Protein AF-A0A8B7IYT8-F1 (afdb_monomer)

Nearest PDB structures (foldseek):
  7k36-assembly1_I  TM=9.091E-01  e=8.559E-13  Homo sapiens

Foldseek 3Di:
DDDDPDDDPDPPPDDDDDDDDDDDDDDDDDDDDPPPPPPPPPPVCVPDPVVVVCVVDDPVCVVLLVLLLVLQCVLCCVPPPPDDPVRDDLVVLLVVLLVLLVQCPDPDPVSNVSSVSPLVCQLQQVVVPDDDPVNSVVSNVVSVVSNVVSPVVVSVVVSVVVVVD

Mean predicted aligned error: 13.95 Å

Structure (mmCIF, N/CA/C/O backbone):
data_AF-A0A8B7IYT8-F1
#
_entry.id   AF-A0A8B7IYT8-F1
#
loop_
_atom_site.group_PDB
_atom_site.id
_atom_site.type_symbol
_atom_site.label_atom_id
_atom_site.label_alt_id
_atom_site.label_comp_id
_atom_site.label_asym_id
_atom_site.label_entity_id
_atom_site.label_seq_id
_atom_site.pdbx_PDB_ins_code
_atom_site.Cartn_x
_atom_site.Cartn_y
_atom_site.Cartn_z
_atom_site.occupancy
_atom_site.B_iso_or_equiv
_atom_site.auth_seq_id
_atom_site.auth_comp_id
_atom_site.auth_asym_id
_atom_site.auth_atom_id
_atom_site.pdbx_PDB_model_num
ATOM 1 N N . LEU A 1 1 ? 15.953 3.813 -2.542 1.00 49.62 1 LEU A N 1
ATOM 2 C CA . LEU A 1 1 ? 16.517 4.714 -1.512 1.00 49.62 1 LEU A CA 1
ATOM 3 C C . LEU A 1 1 ? 17.960 4.310 -1.280 1.00 49.62 1 LEU A C 1
ATOM 5 O O . LEU A 1 1 ? 18.196 3.383 -0.522 1.00 49.62 1 LEU A O 1
ATOM 9 N N . ASP A 1 2 ? 18.827 4.932 -2.077 1.00 44.12 2 ASP A N 1
ATOM 10 C CA . ASP A 1 2 ? 20.291 5.078 -1.984 1.00 44.12 2 ASP A CA 1
ATOM 11 C C . ASP A 1 2 ? 20.858 5.096 -3.403 1.00 44.12 2 ASP A C 1
ATOM 13 O O . ASP A 1 2 ? 21.445 4.129 -3.877 1.00 44.12 2 ASP A O 1
ATOM 17 N N . LEU A 1 3 ? 20.643 6.213 -4.101 1.00 39.91 3 LEU A N 1
ATOM 18 C CA . LEU A 1 3 ? 21.443 6.595 -5.257 1.00 39.91 3 LEU A CA 1
ATOM 19 C C . LEU A 1 3 ? 21.659 8.115 -5.204 1.00 39.91 3 LEU A C 1
ATOM 21 O O . LEU A 1 3 ? 20.703 8.880 -5.195 1.00 39.91 3 LEU A O 1
ATOM 25 N N . GLN A 1 4 ? 22.943 8.487 -5.177 1.00 41.81 4 GLN A N 1
ATOM 26 C CA . GLN A 1 4 ? 23.532 9.823 -5.355 1.00 41.81 4 GLN A CA 1
ATOM 27 C C . GLN A 1 4 ? 23.654 10.746 -4.129 1.00 41.81 4 GLN A C 1
ATOM 29 O O . GLN A 1 4 ? 23.139 11.857 -4.085 1.00 41.81 4 GLN A O 1
ATOM 34 N N . GLN A 1 5 ? 24.542 10.356 -3.210 1.00 48.88 5 GLN A N 1
ATOM 35 C CA . GLN A 1 5 ? 25.623 11.272 -2.833 1.00 48.88 5 GLN A CA 1
ATOM 36 C C . GLN A 1 5 ? 26.715 11.179 -3.909 1.00 48.88 5 GLN A C 1
ATOM 38 O O . GLN A 1 5 ? 27.465 10.208 -3.952 1.00 48.88 5 GLN A O 1
ATOM 43 N N . SER A 1 6 ? 26.789 12.167 -4.799 1.00 37.78 6 SER A N 1
ATOM 44 C CA . SER A 1 6 ? 27.980 12.415 -5.615 1.00 37.78 6 SER A CA 1
ATOM 45 C C . SER A 1 6 ? 28.364 13.880 -5.468 1.00 37.78 6 SER A C 1
ATOM 47 O O . SER A 1 6 ? 27.592 14.777 -5.798 1.00 37.78 6 SER A O 1
ATOM 49 N N . GLU A 1 7 ? 29.546 14.083 -4.905 1.00 41.62 7 GLU A N 1
ATOM 50 C CA . GLU A 1 7 ? 30.185 15.352 -4.594 1.00 41.62 7 GLU A CA 1
ATOM 51 C C . GLU A 1 7 ? 30.271 16.266 -5.826 1.00 41.62 7 GLU A C 1
ATOM 53 O O . GLU A 1 7 ? 30.826 15.899 -6.860 1.00 41.62 7 GLU A O 1
ATOM 58 N N . MET A 1 8 ? 29.761 17.492 -5.702 1.00 36.06 8 MET A N 1
ATOM 59 C CA . MET A 1 8 ? 29.979 18.560 -6.674 1.00 36.06 8 MET A CA 1
ATOM 60 C C . MET A 1 8 ? 31.276 19.297 -6.311 1.00 36.06 8 MET A C 1
ATOM 62 O O . MET A 1 8 ? 31.264 20.308 -5.611 1.00 36.06 8 MET A O 1
ATOM 66 N N . ASN A 1 9 ? 32.408 18.758 -6.767 1.00 37.09 9 ASN A N 1
ATOM 67 C CA . ASN A 1 9 ? 33.693 19.459 -6.806 1.00 37.09 9 ASN A CA 1
ATOM 68 C C . ASN A 1 9 ? 33.686 20.423 -8.004 1.00 37.09 9 ASN A C 1
ATOM 70 O O . ASN A 1 9 ? 33.867 20.007 -9.144 1.00 37.09 9 ASN A O 1
ATOM 74 N N . CYS A 1 10 ? 33.447 21.711 -7.753 1.00 31.30 10 CYS A N 1
ATOM 75 C CA . CYS A 1 10 ? 33.530 22.752 -8.776 1.00 31.30 10 CYS A CA 1
ATOM 76 C C . CYS A 1 10 ? 34.982 23.248 -8.909 1.00 31.30 10 CYS A C 1
ATOM 78 O O . CYS A 1 10 ? 35.526 23.863 -7.991 1.00 31.30 10 CYS A O 1
ATOM 80 N N . GLU A 1 11 ? 35.605 22.990 -10.061 1.00 37.66 11 GLU A N 1
ATOM 81 C CA . GLU A 1 11 ? 36.988 23.369 -10.407 1.00 37.66 11 GLU A CA 1
ATOM 82 C C . GLU A 1 11 ? 37.181 24.865 -10.751 1.00 37.66 11 GLU A C 1
ATOM 84 O O . GLU A 1 11 ? 38.267 25.269 -11.153 1.00 37.66 11 GLU A O 1
ATOM 89 N N . CYS A 1 12 ? 36.186 25.738 -10.560 1.00 36.62 12 CYS A N 1
ATOM 90 C CA .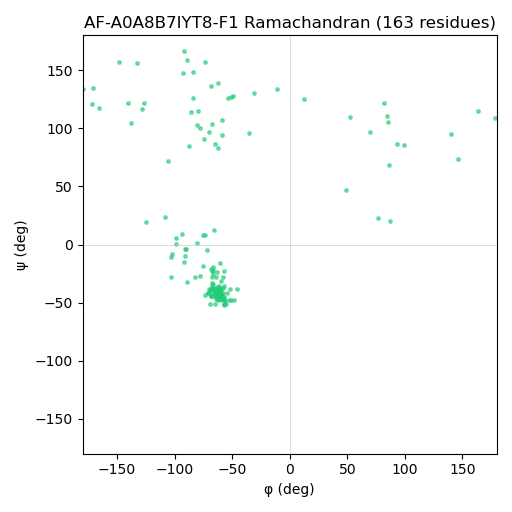 CYS A 1 12 ? 36.294 27.151 -10.965 1.00 36.62 12 CYS A CA 1
ATOM 91 C C . CYS A 1 12 ? 37.065 28.076 -10.000 1.00 36.62 12 CYS A C 1
ATOM 93 O O . CYS A 1 12 ? 37.170 29.271 -10.271 1.00 36.62 12 CYS A O 1
ATOM 95 N N . CYS A 1 13 ? 37.610 27.578 -8.884 1.00 35.03 13 CYS A N 1
ATOM 96 C CA . CYS A 1 13 ? 38.280 28.419 -7.877 1.00 35.03 13 CYS A CA 1
ATOM 97 C C . CYS A 1 13 ? 39.810 28.284 -7.814 1.00 35.03 13 CYS A C 1
ATOM 99 O O . CYS A 1 13 ? 40.394 28.592 -6.773 1.00 35.03 13 CYS A O 1
ATOM 101 N N . ARG A 1 14 ? 40.491 27.853 -8.882 1.00 39.38 14 ARG A N 1
ATOM 102 C CA . ARG A 1 14 ? 41.958 27.929 -8.926 1.00 39.38 14 ARG A CA 1
ATOM 103 C C . ARG A 1 14 ? 42.452 28.645 -10.173 1.00 39.38 14 ARG A C 1
ATOM 105 O O . ARG A 1 14 ? 42.213 28.219 -11.291 1.00 39.38 14 ARG A O 1
ATOM 112 N N . ASP A 1 15 ? 43.194 29.704 -9.880 1.00 32.53 15 ASP A N 1
ATOM 113 C CA . ASP A 1 15 ? 44.231 30.316 -10.699 1.00 32.53 15 ASP A CA 1
ATOM 114 C C . ASP A 1 15 ? 43.866 31.569 -11.518 1.00 32.53 15 ASP A C 1
ATOM 116 O O . ASP A 1 15 ? 43.570 31.547 -12.704 1.00 32.53 15 ASP A O 1
ATOM 120 N N . SER A 1 16 ? 43.980 32.699 -10.808 1.00 36.72 16 SER A N 1
ATOM 121 C CA . SER A 1 16 ? 44.989 33.740 -11.067 1.00 36.72 16 SER A CA 1
ATOM 122 C C . SER A 1 16 ? 45.112 34.310 -12.484 1.00 36.72 16 SER A C 1
ATOM 124 O O . SER A 1 16 ? 45.728 33.695 -13.347 1.00 36.72 16 SER A O 1
ATOM 126 N N . CYS A 1 17 ? 44.699 35.570 -12.662 1.00 32.66 17 CYS A N 1
ATOM 127 C CA . CYS A 1 17 ? 45.583 36.690 -13.047 1.00 32.66 17 CYS A CA 1
ATOM 128 C C . CYS A 1 17 ? 44.753 37.875 -13.546 1.00 32.66 17 CYS A C 1
ATOM 130 O O . CYS A 1 17 ? 44.148 37.780 -14.601 1.00 32.66 17 CYS A O 1
ATOM 132 N N . PHE A 1 18 ? 44.785 38.998 -12.829 1.00 29.39 18 PHE A N 1
ATOM 133 C CA . PHE A 1 18 ? 45.114 40.318 -13.386 1.00 29.39 18 PHE A CA 1
ATOM 134 C C . PHE A 1 18 ? 45.250 41.308 -12.219 1.00 29.39 18 PHE A C 1
ATOM 136 O O . PHE A 1 18 ? 44.305 41.449 -11.438 1.00 29.39 18 PHE A O 1
ATOM 143 N N . PRO A 1 19 ? 46.411 41.962 -12.045 1.00 36.03 19 PRO A N 1
ATOM 144 C CA . PRO A 1 19 ? 46.549 43.055 -11.106 1.00 36.03 19 PRO A CA 1
ATOM 145 C C . PRO A 1 19 ? 46.272 44.411 -11.775 1.00 36.03 19 PRO A C 1
ATOM 147 O O . PRO A 1 19 ? 46.299 44.554 -12.994 1.00 36.03 19 PRO A O 1
ATOM 150 N N . GLU A 1 20 ? 46.109 45.386 -10.883 1.00 34.59 20 GLU A N 1
ATOM 151 C CA . GLU A 1 20 ? 46.339 46.824 -11.033 1.00 34.59 20 GLU A CA 1
ATOM 152 C C . GLU A 1 20 ? 45.240 47.715 -11.639 1.00 34.59 20 GLU A C 1
ATOM 154 O O . GLU A 1 20 ? 45.021 47.811 -12.841 1.00 34.59 20 GLU A O 1
ATOM 159 N N . ASN A 1 21 ? 44.711 48.523 -10.713 1.00 32.19 21 ASN A N 1
ATOM 160 C CA . ASN A 1 21 ? 44.264 49.904 -10.879 1.00 32.19 21 ASN A CA 1
ATOM 161 C C . ASN A 1 21 ? 42.785 50.120 -11.206 1.00 32.19 21 ASN A C 1
ATOM 163 O O . ASN A 1 21 ? 42.352 50.321 -12.335 1.00 32.19 21 ASN A O 1
ATOM 167 N N . ALA A 1 22 ? 42.042 50.167 -10.098 1.00 36.94 22 ALA A N 1
ATOM 168 C CA . ALA A 1 22 ? 41.056 51.190 -9.779 1.00 36.94 22 ALA A CA 1
ATOM 169 C C . ALA A 1 22 ? 41.075 52.423 -10.702 1.00 36.94 22 ALA A C 1
ATOM 171 O O . ALA A 1 22 ? 42.124 53.028 -10.913 1.00 36.94 22 ALA A O 1
ATOM 172 N N . LEU A 1 23 ? 39.888 52.842 -11.144 1.00 29.62 23 LEU A N 1
ATOM 173 C CA . LEU A 1 23 ? 39.228 54.084 -10.719 1.00 29.62 23 LEU A CA 1
ATOM 174 C C . LEU A 1 23 ? 37.898 54.221 -11.495 1.00 29.62 23 LEU A C 1
ATOM 176 O O . LEU A 1 23 ? 37.889 54.416 -12.705 1.00 29.62 23 LEU A O 1
ATOM 180 N N . THR A 1 24 ? 36.785 54.045 -10.769 1.00 32.69 24 THR A N 1
ATOM 181 C CA . THR A 1 24 ? 35.619 54.965 -10.716 1.00 32.69 24 THR A CA 1
ATOM 182 C C . THR A 1 24 ? 35.602 56.061 -11.793 1.00 32.69 24 THR A C 1
ATOM 184 O O . THR A 1 24 ? 36.550 56.828 -11.878 1.00 32.69 24 THR A O 1
ATOM 187 N N . GLU A 1 25 ? 34.581 56.257 -12.627 1.00 34.50 25 GLU A N 1
ATOM 188 C CA . GLU A 1 25 ? 33.154 56.469 -12.344 1.00 34.50 25 GLU A CA 1
ATOM 189 C C . GLU A 1 25 ? 32.455 56.624 -13.722 1.00 34.50 25 GLU A C 1
ATOM 191 O O . GLU A 1 25 ? 33.020 57.192 -14.648 1.00 34.50 25 GLU A O 1
ATOM 196 N N . PHE A 1 26 ? 31.325 55.958 -13.958 1.00 33.25 26 PHE A N 1
ATOM 197 C CA . PHE A 1 26 ? 29.969 56.525 -13.876 1.00 33.25 26 PHE A CA 1
ATOM 198 C C . PHE A 1 26 ? 29.502 57.314 -15.116 1.00 33.25 26 PHE A C 1
ATOM 200 O O . PHE A 1 26 ? 30.023 58.370 -15.454 1.00 33.25 26 PHE A O 1
ATOM 207 N N . SER A 1 27 ? 28.382 56.826 -15.668 1.00 35.09 27 SER A N 1
ATOM 208 C CA . SER A 1 27 ? 27.439 57.492 -16.581 1.00 35.09 27 SER A CA 1
ATOM 209 C C . SER A 1 27 ? 27.764 57.473 -18.081 1.00 35.09 27 SER A C 1
ATOM 211 O O . SER A 1 27 ? 28.562 58.274 -18.548 1.00 35.09 27 SER A O 1
ATOM 213 N N . PHE A 1 28 ? 27.046 56.643 -18.857 1.00 27.94 28 PHE A N 1
ATOM 214 C CA . PHE A 1 28 ? 25.989 57.157 -19.747 1.00 27.94 28 PHE A CA 1
ATOM 215 C C . PHE A 1 28 ? 25.119 56.045 -20.383 1.00 27.94 28 PHE A C 1
ATOM 217 O O . PHE A 1 28 ? 25.625 55.077 -20.938 1.00 27.94 28 PHE A O 1
ATOM 224 N N . CYS A 1 29 ? 23.805 56.288 -20.345 1.00 27.12 29 CYS A N 1
ATOM 225 C CA . CYS A 1 29 ? 22.701 55.752 -21.155 1.00 27.12 29 CYS A CA 1
ATOM 226 C C . CYS A 1 29 ? 22.235 54.286 -21.045 1.00 27.12 29 CYS A C 1
ATOM 228 O O . CYS A 1 29 ? 22.640 53.386 -21.770 1.00 27.12 29 CYS A O 1
ATOM 230 N N . PHE A 1 30 ? 21.186 54.156 -20.228 1.00 35.66 30 PHE A N 1
ATOM 231 C CA . PHE A 1 30 ? 20.005 53.307 -20.388 1.00 35.66 30 PHE A CA 1
ATOM 232 C C . PHE A 1 30 ? 19.553 53.174 -21.859 1.00 35.66 30 PHE A C 1
ATOM 234 O O . PHE A 1 30 ? 18.814 54.023 -22.355 1.00 35.66 30 PHE A O 1
ATOM 241 N N . GLN A 1 31 ? 19.965 52.115 -22.559 1.00 37.25 31 GLN A N 1
ATOM 242 C CA . GLN A 1 31 ? 19.238 51.610 -23.726 1.00 37.25 31 GLN A CA 1
ATOM 243 C C . GLN A 1 31 ? 19.704 50.209 -24.115 1.00 37.25 31 GLN A C 1
ATOM 245 O O . GLN A 1 31 ? 20.844 50.005 -24.516 1.00 37.25 31 GLN A O 1
ATOM 250 N N . GLY A 1 32 ? 18.781 49.260 -24.034 1.00 33.94 32 GLY A N 1
ATOM 251 C CA . GLY A 1 32 ? 18.985 47.893 -24.487 1.00 33.94 32 GLY A CA 1
ATOM 252 C C . GLY A 1 32 ? 18.344 46.950 -23.498 1.00 33.94 32 GLY A C 1
ATOM 253 O O . GLY A 1 32 ? 18.926 46.665 -22.460 1.00 33.94 32 GLY A O 1
ATOM 254 N N . TYR A 1 33 ? 17.109 46.564 -23.806 1.00 41.03 33 TYR A N 1
ATOM 255 C CA . TYR A 1 33 ? 16.357 45.504 -23.152 1.00 41.03 33 TYR A CA 1
ATOM 256 C C . TYR A 1 33 ? 17.290 44.408 -22.633 1.00 41.03 33 TYR A C 1
ATOM 258 O O . TYR A 1 33 ? 18.117 43.893 -23.384 1.00 41.03 33 TYR A O 1
ATOM 266 N N . SER A 1 34 ? 17.128 44.027 -21.368 1.00 47.28 34 SER A N 1
ATOM 267 C CA . SER A 1 34 ? 17.519 42.691 -20.952 1.00 47.28 34 SER A CA 1
ATOM 268 C C . SER A 1 34 ? 16.712 41.719 -21.811 1.00 47.28 34 SER A C 1
ATOM 270 O O . SER A 1 34 ? 15.563 41.420 -21.489 1.00 47.28 34 SER A O 1
ATOM 272 N N . GLU A 1 35 ? 17.278 41.260 -22.923 1.00 51.62 35 GLU A N 1
ATOM 273 C CA . GLU A 1 35 ? 16.946 39.942 -23.446 1.00 51.62 35 GLU A CA 1
ATOM 274 C C . GLU A 1 35 ? 17.396 38.964 -22.360 1.00 51.62 35 GLU A C 1
ATOM 276 O O . GLU A 1 35 ? 18.513 38.451 -22.356 1.00 51.62 35 GLU A O 1
ATOM 281 N N . SER A 1 36 ? 16.536 38.772 -21.354 1.00 59.31 36 SER A N 1
ATOM 282 C CA . SER A 1 36 ? 16.516 37.496 -20.662 1.00 59.31 36 SER A CA 1
ATOM 283 C C . SER A 1 36 ? 16.398 36.453 -21.770 1.00 59.31 36 SER A C 1
ATOM 285 O O . SER A 1 36 ? 15.508 36.628 -22.609 1.00 59.31 36 SER A O 1
ATOM 287 N N . PRO A 1 37 ? 17.288 35.447 -21.831 1.00 65.12 37 PRO A N 1
ATOM 288 C CA . PRO A 1 37 ? 17.190 34.421 -22.857 1.00 65.12 37 PRO A CA 1
ATOM 289 C C . PRO A 1 37 ? 15.752 33.914 -22.868 1.00 65.12 37 PRO A C 1
ATOM 291 O O . PRO A 1 37 ? 15.202 33.629 -21.801 1.00 65.12 37 PRO A O 1
ATOM 294 N N . ASP A 1 38 ? 15.136 33.911 -24.050 1.00 57.91 38 ASP A N 1
ATOM 295 C CA . ASP A 1 38 ? 13.795 33.375 -24.221 1.00 57.91 38 ASP A CA 1
ATOM 296 C C . ASP A 1 38 ? 13.872 31.915 -23.778 1.00 57.91 38 ASP A C 1
ATOM 298 O O . ASP A 1 38 ? 14.566 31.098 -24.390 1.00 57.91 38 ASP A O 1
ATOM 302 N N . LEU A 1 39 ? 13.294 31.622 -22.612 1.00 63.94 39 LEU A N 1
ATOM 303 C CA . LEU A 1 39 ? 13.192 30.258 -22.134 1.00 63.94 39 LEU A CA 1
ATOM 304 C C . LEU A 1 39 ? 12.222 29.586 -23.090 1.00 63.94 39 LEU A C 1
ATOM 306 O O . LEU A 1 39 ? 11.014 29.808 -23.021 1.00 63.94 39 LEU A O 1
ATOM 310 N N . GLU A 1 40 ? 12.765 28.788 -24.001 1.00 60.72 40 GLU A N 1
ATOM 311 C CA . GLU A 1 40 ? 11.982 27.866 -24.803 1.00 60.72 40 GLU A CA 1
ATOM 312 C C . GLU A 1 40 ? 11.394 26.831 -23.835 1.00 60.72 40 GLU A C 1
ATOM 314 O O . GLU A 1 40 ? 12.004 25.815 -23.506 1.00 60.72 40 GLU A O 1
ATOM 319 N N . PHE A 1 41 ? 10.236 27.166 -23.264 1.00 58.47 41 PHE A N 1
ATOM 320 C CA . PHE A 1 41 ? 9.471 26.264 -22.420 1.00 58.47 41 PHE A CA 1
ATOM 321 C C . PHE A 1 41 ? 8.906 25.177 -23.329 1.00 58.47 41 PHE A C 1
ATOM 323 O O . PHE A 1 41 ? 7.890 25.356 -24.004 1.00 58.47 41 PHE A O 1
ATOM 330 N N . GLU A 1 42 ? 9.605 24.052 -23.386 1.00 57.22 42 GLU A N 1
ATOM 331 C CA . GLU A 1 42 ? 9.151 22.870 -24.098 1.00 57.22 42 GLU A CA 1
ATOM 332 C C . GLU A 1 42 ? 8.035 22.202 -23.275 1.00 57.22 42 GLU A C 1
ATOM 334 O O . GLU A 1 42 ? 8.292 21.344 -22.444 1.00 57.22 42 GLU A O 1
ATOM 339 N N . TYR A 1 43 ? 6.770 22.567 -23.512 1.00 61.88 43 TYR A N 1
ATOM 340 C CA . TYR A 1 43 ? 5.591 21.966 -22.850 1.00 61.88 43 TYR A CA 1
ATOM 341 C C . TYR A 1 43 ? 5.352 20.477 -23.210 1.00 61.88 43 TYR A C 1
ATOM 343 O O . TYR A 1 43 ? 4.277 19.934 -22.966 1.00 61.88 43 TYR A O 1
ATOM 351 N N . ALA A 1 44 ? 6.318 19.813 -23.849 1.00 59.75 44 ALA A N 1
ATOM 352 C CA . ALA A 1 44 ? 6.237 18.422 -24.296 1.00 59.75 44 ALA A CA 1
ATOM 353 C C . ALA A 1 44 ? 6.750 17.414 -23.245 1.00 59.75 44 ALA A C 1
ATOM 355 O O . ALA A 1 44 ? 6.703 16.201 -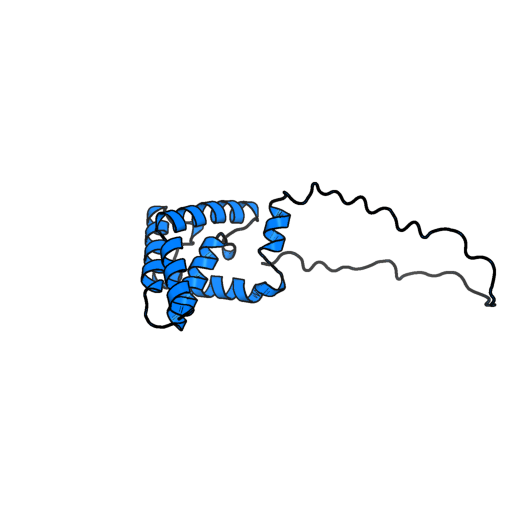23.463 1.00 59.75 44 ALA A O 1
ATOM 356 N N . ASP A 1 45 ? 7.278 17.887 -22.116 1.00 57.53 45 ASP A N 1
ATOM 357 C CA . ASP A 1 45 ? 7.775 17.070 -21.006 1.00 57.53 45 ASP A CA 1
ATOM 358 C C . ASP A 1 45 ? 6.721 16.770 -19.926 1.00 57.53 45 ASP A C 1
ATOM 360 O O . ASP A 1 45 ? 6.949 15.879 -19.106 1.00 57.53 45 ASP A O 1
ATOM 364 N N . THR A 1 46 ? 5.561 17.432 -19.984 1.00 58.94 46 THR A N 1
ATOM 365 C CA . THR A 1 46 ? 4.466 17.310 -19.007 1.00 58.94 46 THR A CA 1
ATOM 366 C C . THR A 1 46 ? 3.782 15.933 -19.028 1.00 58.94 46 THR A C 1
ATOM 368 O O . THR A 1 46 ? 3.270 15.500 -18.010 1.00 58.94 46 THR A O 1
ATOM 371 N N . ASP A 1 47 ? 3.857 15.168 -20.123 1.00 65.25 47 ASP A N 1
ATOM 372 C CA . ASP A 1 47 ? 3.209 13.841 -20.214 1.00 65.25 47 ASP A CA 1
ATOM 373 C C . ASP A 1 47 ? 4.132 12.664 -19.826 1.00 65.25 47 ASP A C 1
ATOM 375 O O . ASP A 1 47 ? 3.819 11.487 -20.059 1.00 65.25 47 ASP A O 1
ATOM 379 N N . LYS A 1 48 ? 5.325 12.937 -19.285 1.00 76.94 48 LYS A N 1
ATOM 380 C CA . LYS A 1 48 ? 6.282 11.878 -18.938 1.00 76.94 48 LYS A CA 1
ATOM 381 C C . LYS A 1 48 ? 5.956 11.310 -17.562 1.00 76.94 48 LYS A C 1
ATOM 383 O O . LYS A 1 48 ? 5.994 12.015 -16.564 1.00 76.94 48 LYS A O 1
ATOM 388 N N . TRP A 1 49 ? 5.794 9.987 -17.492 1.00 76.19 49 TRP A N 1
ATOM 389 C CA . TRP A 1 49 ? 5.618 9.237 -16.237 1.00 76.19 49 TRP A CA 1
ATOM 390 C C . TRP A 1 49 ? 6.603 9.637 -15.124 1.00 76.19 49 TRP A C 1
ATOM 392 O O . TRP A 1 49 ? 6.222 9.688 -13.963 1.00 76.19 49 TRP A O 1
ATOM 402 N N . ALA A 1 50 ? 7.860 9.927 -15.469 1.00 78.06 50 ALA A N 1
ATOM 403 C CA . ALA A 1 50 ? 8.873 10.331 -14.496 1.00 78.06 50 ALA A CA 1
ATOM 404 C C . ALA A 1 50 ? 8.585 11.701 -13.851 1.00 78.06 50 ALA A C 1
ATOM 406 O O . ALA A 1 50 ? 8.888 11.886 -12.673 1.00 78.06 50 ALA A O 1
ATOM 407 N N . ALA A 1 51 ? 7.993 12.641 -14.595 1.00 80.88 51 ALA A N 1
ATOM 408 C CA . ALA A 1 51 ? 7.584 13.941 -14.067 1.00 80.88 51 ALA A CA 1
ATOM 409 C C . AL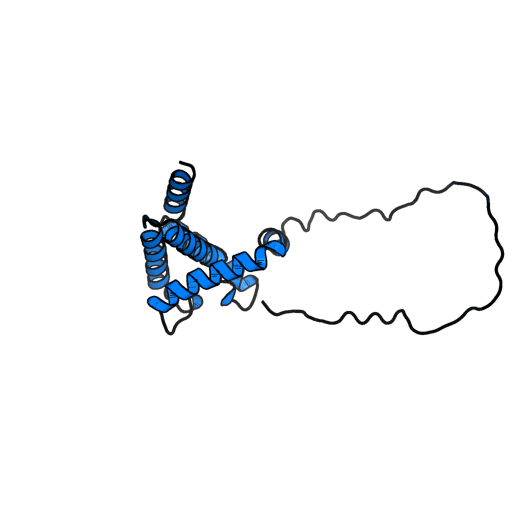A A 1 51 ? 6.401 13.771 -13.100 1.00 80.88 51 ALA A C 1
ATOM 411 O O . ALA A 1 51 ? 6.518 14.128 -11.933 1.00 80.88 51 ALA A O 1
ATOM 412 N N . GLU A 1 52 ? 5.349 13.070 -13.534 1.00 81.56 52 GLU A N 1
ATOM 413 C CA . GLU A 1 52 ? 4.182 12.708 -12.709 1.00 81.56 52 GLU A CA 1
ATOM 414 C C . GLU A 1 52 ? 4.574 11.974 -11.415 1.00 81.56 52 GLU A C 1
ATOM 416 O O . GLU A 1 52 ? 4.063 12.243 -10.327 1.00 81.56 52 GLU A O 1
ATOM 421 N N . LEU A 1 53 ? 5.530 11.043 -11.508 1.00 79.56 53 LEU A N 1
ATOM 422 C CA . LEU A 1 53 ? 6.041 10.315 -10.350 1.00 79.56 53 LEU A CA 1
ATOM 423 C C . LEU A 1 53 ? 6.804 11.239 -9.393 1.00 79.56 53 LEU A C 1
ATOM 425 O O . LEU A 1 53 ? 6.686 11.088 -8.180 1.00 79.56 53 LEU A O 1
ATOM 429 N N . SER A 1 54 ? 7.570 12.192 -9.927 1.00 79.62 54 SER A N 1
ATOM 430 C CA . SER A 1 54 ? 8.323 13.167 -9.129 1.00 79.62 54 SER A CA 1
ATOM 431 C C . SER A 1 54 ? 7.404 14.144 -8.392 1.00 79.62 54 SER A C 1
ATOM 433 O O . SER A 1 54 ? 7.757 14.614 -7.313 1.00 79.62 54 SER A O 1
ATOM 435 N N . GLU A 1 55 ? 6.217 14.415 -8.934 1.00 81.38 55 GLU A N 1
ATOM 436 C CA . GLU A 1 55 ? 5.171 15.173 -8.243 1.00 81.38 55 GLU A CA 1
ATOM 437 C C . GLU A 1 55 ? 4.500 14.346 -7.140 1.00 81.38 55 GLU A C 1
ATOM 439 O O . GLU A 1 55 ? 4.303 14.839 -6.029 1.00 81.38 55 GLU A O 1
ATOM 444 N N . LEU A 1 56 ? 4.190 13.073 -7.420 1.00 78.31 56 LEU A N 1
ATOM 445 C CA . LEU A 1 56 ? 3.548 12.165 -6.463 1.00 78.31 56 LEU A CA 1
ATOM 446 C C . LEU A 1 56 ? 4.456 11.802 -5.275 1.00 78.31 56 LEU A C 1
ATOM 448 O O . LEU A 1 56 ? 3.965 11.583 -4.169 1.00 78.31 56 LEU A O 1
ATOM 452 N N . TYR A 1 57 ? 5.768 11.708 -5.495 1.00 77.81 57 TYR A N 1
ATOM 453 C CA . TYR A 1 57 ? 6.764 11.424 -4.461 1.00 77.81 57 TYR A CA 1
ATOM 454 C C . TYR A 1 57 ? 7.544 12.686 -4.100 1.00 77.81 57 TYR A C 1
ATOM 456 O O . TYR A 1 57 ? 8.733 12.816 -4.401 1.00 77.81 57 TYR A O 1
ATOM 464 N N . SER A 1 58 ? 6.882 13.610 -3.404 1.00 80.44 58 SER A N 1
ATOM 465 C CA . SER A 1 58 ? 7.534 14.827 -2.925 1.00 80.44 58 SER A CA 1
ATOM 466 C C . SER A 1 58 ? 8.662 14.520 -1.932 1.00 80.44 58 SER A C 1
ATOM 468 O O . SER A 1 58 ? 8.522 13.707 -1.013 1.00 80.44 58 SER A O 1
ATOM 470 N N . TYR A 1 59 ? 9.778 15.247 -2.054 1.00 73.88 59 TYR A N 1
ATOM 471 C CA . TYR A 1 59 ? 10.926 15.135 -1.146 1.00 73.88 59 TYR A CA 1
ATOM 472 C C . TYR A 1 59 ? 10.571 15.398 0.323 1.00 73.88 59 TYR A C 1
ATOM 474 O O . TYR A 1 59 ? 11.224 14.860 1.218 1.00 73.88 59 TYR A O 1
ATOM 482 N N . THR A 1 60 ? 9.540 16.202 0.595 1.00 81.88 60 THR A N 1
ATOM 483 C CA . THR A 1 60 ? 9.106 16.496 1.968 1.00 81.88 60 THR A CA 1
ATOM 484 C C . THR A 1 60 ? 8.344 15.343 2.617 1.00 81.88 60 THR A C 1
ATOM 486 O O . THR A 1 60 ? 8.259 15.312 3.839 1.00 81.88 60 THR A O 1
ATOM 489 N N . GLU A 1 61 ? 7.826 14.399 1.826 1.00 82.75 61 GLU A N 1
ATOM 490 C CA . GLU A 1 61 ? 6.989 13.274 2.277 1.00 82.75 61 GLU A CA 1
ATOM 491 C C . GLU A 1 61 ? 7.775 11.956 2.433 1.00 82.75 61 GLU A C 1
ATOM 493 O O . GLU A 1 61 ? 7.222 10.888 2.714 1.00 82.75 61 GLU A O 1
ATOM 498 N N . GLY A 1 62 ? 9.101 12.013 2.264 1.00 84.94 62 GLY A N 1
ATOM 499 C CA . GLY A 1 62 ? 10.000 10.873 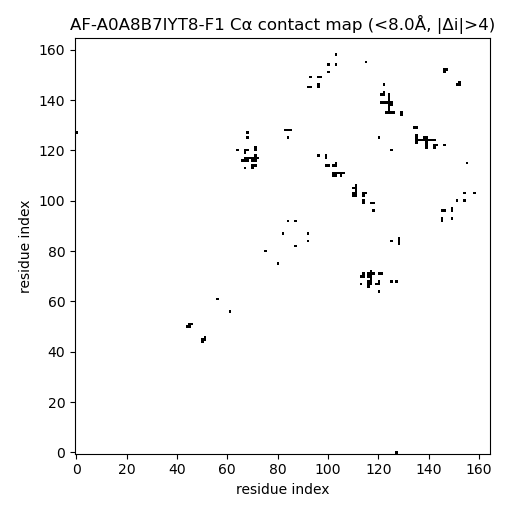2.458 1.00 84.94 62 GLY A CA 1
ATOM 500 C C . GLY A 1 62 ? 9.782 10.111 3.780 1.00 84.94 62 GLY A C 1
ATOM 501 O O . GLY A 1 62 ? 9.694 8.875 3.754 1.00 84.94 62 GLY A O 1
ATOM 502 N N . PRO A 1 63 ? 9.675 10.792 4.941 1.00 88.94 63 PRO A N 1
ATOM 503 C CA . PRO A 1 63 ? 9.405 10.139 6.224 1.00 88.94 63 PRO A CA 1
ATOM 504 C C . PRO A 1 63 ? 8.084 9.355 6.248 1.00 88.94 63 PRO A C 1
ATOM 506 O O . PRO A 1 63 ? 8.015 8.259 6.814 1.00 88.94 63 PRO A O 1
ATOM 509 N N . GLU A 1 64 ? 7.042 9.877 5.609 1.00 89.69 64 GLU A N 1
ATOM 510 C CA . GLU A 1 64 ? 5.711 9.287 5.531 1.00 89.69 64 GLU A CA 1
ATOM 511 C C . GLU A 1 64 ? 5.732 7.999 4.703 1.00 89.69 64 GLU A C 1
ATOM 513 O O . GLU A 1 64 ? 5.139 6.997 5.115 1.00 89.69 64 GLU A O 1
ATOM 518 N N . PHE A 1 65 ? 6.479 7.972 3.595 1.00 89.56 65 PHE A N 1
ATOM 519 C CA . PHE A 1 65 ? 6.658 6.764 2.782 1.00 89.56 65 PHE A CA 1
ATOM 520 C C . PHE A 1 65 ? 7.362 5.646 3.555 1.00 89.56 65 PHE A C 1
ATOM 522 O O . PHE A 1 65 ? 6.961 4.479 3.489 1.00 89.56 65 PHE A O 1
ATOM 529 N N . LEU A 1 66 ? 8.378 5.993 4.348 1.00 91.44 66 LEU A N 1
ATOM 530 C CA . LEU A 1 66 ? 9.067 5.033 5.211 1.00 91.44 66 LEU A CA 1
ATOM 531 C C . LEU A 1 66 ? 8.150 4.485 6.306 1.00 91.44 66 LEU A C 1
ATOM 533 O O . LEU A 1 66 ? 8.204 3.291 6.614 1.00 91.44 66 LEU A O 1
ATOM 537 N N . LEU A 1 67 ? 7.291 5.332 6.876 1.00 92.94 67 LEU A N 1
ATOM 538 C CA . LEU A 1 67 ? 6.308 4.911 7.867 1.00 92.94 67 LEU A CA 1
ATOM 539 C C . LEU A 1 67 ? 5.271 3.956 7.261 1.00 92.94 67 LEU A C 1
ATOM 541 O O . LEU A 1 67 ? 4.924 2.958 7.896 1.00 92.94 67 LEU A O 1
ATOM 545 N N . ASN A 1 68 ? 4.822 4.218 6.032 1.00 93.88 68 ASN A N 1
ATOM 546 C CA . ASN A 1 68 ? 3.898 3.345 5.307 1.00 93.88 68 ASN A CA 1
ATOM 547 C C . ASN A 1 68 ? 4.515 1.964 5.062 1.00 93.88 68 ASN A C 1
ATOM 549 O O . ASN A 1 68 ? 3.904 0.948 5.404 1.00 93.88 68 ASN A O 1
ATOM 553 N N . ARG A 1 69 ? 5.766 1.931 4.581 1.00 93.88 69 ARG A N 1
ATOM 554 C CA . ARG A 1 69 ? 6.532 0.688 4.427 1.00 93.88 69 ARG A CA 1
ATOM 555 C C . ARG A 1 69 ? 6.639 -0.072 5.742 1.00 93.88 69 ARG A C 1
ATOM 557 O O . ARG A 1 69 ? 6.358 -1.263 5.783 1.00 93.88 69 ARG A O 1
ATOM 564 N N . LYS A 1 70 ? 7.014 0.610 6.826 1.00 94.38 70 LYS A N 1
ATOM 565 C CA . LYS A 1 70 ? 7.160 -0.018 8.144 1.00 94.38 70 LYS A CA 1
ATOM 566 C C . LYS A 1 70 ? 5.846 -0.642 8.622 1.00 94.38 70 LYS A C 1
ATOM 568 O O . LYS A 1 70 ? 5.857 -1.775 9.092 1.00 94.38 70 LYS A O 1
ATOM 573 N N . CYS A 1 71 ? 4.723 0.067 8.476 1.00 93.44 71 CYS A N 1
ATOM 574 C CA . CYS A 1 71 ? 3.410 -0.463 8.854 1.00 93.44 71 CYS A CA 1
ATOM 575 C C . CYS A 1 71 ? 3.063 -1.730 8.064 1.00 93.44 71 CYS A C 1
ATOM 577 O O . CYS A 1 71 ? 2.562 -2.687 8.649 1.00 93.44 71 CYS A O 1
ATOM 579 N N . PHE A 1 72 ? 3.362 -1.743 6.762 1.00 94.19 72 PHE A N 1
ATOM 580 C CA . PHE A 1 72 ? 3.168 -2.918 5.921 1.00 94.19 72 PHE A CA 1
ATOM 581 C C . PHE A 1 72 ? 4.075 -4.079 6.333 1.00 94.19 72 PHE A C 1
ATOM 583 O O . PHE A 1 72 ? 3.581 -5.174 6.562 1.00 94.19 72 PHE A O 1
ATOM 590 N N . GLU A 1 73 ? 5.384 -3.862 6.470 1.00 92.44 73 GLU A N 1
ATOM 591 C CA . GLU A 1 73 ? 6.337 -4.930 6.794 1.00 92.44 73 GLU A CA 1
ATOM 592 C C . GLU A 1 73 ? 6.050 -5.583 8.151 1.00 92.44 73 GLU A C 1
ATOM 594 O O . GLU A 1 73 ? 6.204 -6.795 8.297 1.00 92.44 73 GLU A O 1
ATOM 599 N N . GLU A 1 74 ? 5.636 -4.799 9.148 1.00 91.38 74 GLU A N 1
ATOM 600 C CA . GLU A 1 74 ? 5.263 -5.319 10.465 1.00 91.38 74 GLU A CA 1
ATOM 601 C C . GLU A 1 74 ? 4.042 -6.244 10.388 1.00 91.38 74 GLU A C 1
ATOM 603 O O . GLU A 1 74 ? 4.054 -7.305 11.011 1.00 91.38 74 GLU A O 1
ATOM 608 N N . ASP A 1 75 ? 3.020 -5.880 9.608 1.00 89.19 75 ASP A N 1
ATOM 609 C CA . ASP A 1 75 ? 1.833 -6.715 9.390 1.00 89.19 75 ASP A CA 1
ATOM 610 C C . ASP A 1 75 ? 2.144 -7.944 8.517 1.00 89.19 75 ASP A C 1
ATOM 612 O O . ASP A 1 75 ? 1.763 -9.079 8.825 1.00 89.19 75 ASP A O 1
ATOM 616 N N . PHE A 1 76 ? 2.934 -7.733 7.466 1.00 89.44 76 PHE A N 1
ATOM 617 C CA . PHE A 1 76 ? 3.324 -8.753 6.507 1.00 89.44 76 PHE A CA 1
ATOM 618 C C . PHE A 1 76 ? 4.159 -9.857 7.165 1.00 89.44 76 PHE A C 1
ATOM 620 O O . PHE A 1 76 ? 3.852 -11.039 7.014 1.00 89.44 76 PHE A O 1
ATOM 627 N N . ARG A 1 77 ? 5.150 -9.496 7.996 1.00 86.88 77 ARG A N 1
ATOM 628 C CA . ARG A 1 77 ? 6.024 -10.451 8.709 1.00 86.88 77 ARG A CA 1
ATOM 629 C C . ARG A 1 77 ? 5.289 -11.346 9.704 1.00 86.88 77 ARG A C 1
ATOM 631 O O . ARG A 1 77 ? 5.787 -12.424 10.037 1.00 86.88 77 ARG A O 1
ATOM 638 N N . ILE A 1 78 ? 4.123 -10.931 10.201 1.00 84.94 78 ILE A N 1
ATOM 639 C CA . ILE A 1 78 ? 3.299 -11.774 11.081 1.00 84.94 78 ILE A CA 1
ATOM 640 C C . ILE A 1 78 ? 2.773 -12.985 10.304 1.00 84.94 78 ILE A C 1
ATOM 642 O O . ILE A 1 78 ? 2.736 -14.095 10.840 1.00 84.94 78 ILE A O 1
ATOM 646 N N . HIS A 1 79 ? 2.417 -12.784 9.036 1.00 79.19 79 HIS A N 1
ATOM 647 C CA . HIS A 1 79 ? 1.715 -13.765 8.214 1.00 79.19 79 HIS A CA 1
ATOM 648 C C . HIS A 1 79 ? 2.622 -14.476 7.202 1.00 79.19 79 HIS A C 1
ATOM 650 O O . HIS A 1 79 ? 2.348 -15.616 6.827 1.00 79.19 79 HIS A O 1
ATOM 656 N N . VAL A 1 80 ? 3.692 -13.815 6.765 1.00 80.94 80 VAL A N 1
ATOM 657 C CA . VAL A 1 80 ? 4.643 -14.279 5.755 1.00 80.94 80 VAL A CA 1
ATOM 658 C C . VAL A 1 80 ? 6.052 -13.928 6.234 1.00 80.94 80 VAL A C 1
ATOM 660 O O . VAL A 1 80 ? 6.459 -12.772 6.210 1.00 80.94 80 VAL A O 1
ATOM 663 N N . ARG A 1 81 ? 6.801 -14.926 6.716 1.00 73.56 81 ARG A N 1
ATOM 664 C CA . ARG A 1 81 ? 8.119 -14.696 7.341 1.00 73.56 81 ARG A CA 1
ATOM 665 C C . ARG A 1 81 ? 9.297 -14.723 6.369 1.00 73.56 81 ARG A C 1
ATOM 667 O O . ARG A 1 81 ? 10.242 -13.972 6.574 1.00 73.56 81 ARG A O 1
ATOM 674 N N . ASP A 1 82 ? 9.214 -15.538 5.319 1.00 81.25 82 ASP A N 1
ATOM 675 C CA . ASP A 1 82 ? 10.381 -15.899 4.495 1.00 81.25 82 ASP A CA 1
ATOM 676 C C . ASP A 1 82 ? 10.195 -15.602 2.998 1.00 81.25 82 ASP A C 1
ATOM 678 O O . ASP A 1 82 ? 10.872 -16.190 2.159 1.00 81.25 82 ASP A O 1
ATOM 682 N N . LYS A 1 83 ? 9.247 -14.729 2.641 1.00 87.12 83 LYS A N 1
ATOM 683 C CA . LYS A 1 83 ? 9.018 -14.314 1.250 1.00 87.12 83 LYS A CA 1
ATOM 684 C C . LYS A 1 83 ? 8.894 -12.806 1.152 1.00 87.12 83 LYS A C 1
ATOM 686 O O . LYS A 1 83 ? 8.515 -12.163 2.123 1.00 87.12 83 LYS A O 1
ATOM 691 N N . ARG A 1 84 ? 9.179 -12.269 -0.025 1.00 89.19 84 ARG A N 1
ATOM 692 C CA . ARG A 1 84 ? 8.909 -10.879 -0.409 1.00 89.19 84 ARG A CA 1
ATOM 693 C C . ARG A 1 84 ? 7.517 -10.748 -1.026 1.00 89.19 84 ARG A C 1
ATOM 695 O O . ARG A 1 84 ? 6.981 -11.749 -1.504 1.00 89.19 84 ARG A O 1
ATOM 702 N N . TRP A 1 85 ? 6.931 -9.547 -1.039 1.00 91.25 85 TRP A N 1
ATOM 703 C CA . TRP A 1 85 ? 5.662 -9.299 -1.738 1.00 91.25 85 TRP A CA 1
ATOM 704 C C . TRP A 1 85 ? 5.755 -9.761 -3.193 1.00 91.25 85 TRP A C 1
ATOM 706 O O . TRP A 1 85 ? 4.946 -10.560 -3.647 1.00 91.25 85 TRP A O 1
ATOM 716 N N . THR A 1 86 ? 6.831 -9.376 -3.876 1.00 89.88 86 THR A N 1
ATOM 717 C CA . THR A 1 86 ? 7.101 -9.725 -5.282 1.00 89.88 86 THR A CA 1
ATOM 718 C C . THR A 1 86 ? 7.220 -11.233 -5.575 1.00 89.88 86 THR A C 1
ATOM 720 O O . THR A 1 86 ? 7.122 -11.646 -6.730 1.00 89.88 86 THR A O 1
ATOM 723 N N . GLU A 1 87 ? 7.398 -12.074 -4.551 1.00 90.62 87 GLU A N 1
ATOM 724 C CA . GLU A 1 87 ? 7.546 -13.536 -4.658 1.00 90.62 87 GLU A CA 1
ATOM 725 C C . GLU A 1 87 ? 6.243 -14.301 -4.366 1.00 90.62 87 GLU A C 1
ATOM 727 O O . GLU A 1 87 ? 6.229 -15.539 -4.351 1.00 90.62 87 GLU A O 1
ATOM 732 N N . LEU A 1 88 ? 5.155 -13.588 -4.073 1.00 91.12 88 LEU A N 1
ATOM 733 C CA . LEU A 1 88 ? 3.862 -14.182 -3.768 1.00 91.12 88 LEU A CA 1
ATOM 734 C C . LEU A 1 88 ? 3.057 -14.509 -5.028 1.00 91.12 88 LEU A C 1
ATOM 736 O O . LEU A 1 88 ? 3.070 -13.795 -6.032 1.00 91.12 88 LEU A O 1
ATOM 740 N N . ASP A 1 89 ? 2.257 -15.570 -4.937 1.00 92.56 89 ASP A N 1
ATOM 741 C CA . ASP A 1 89 ? 1.278 -15.887 -5.973 1.00 92.56 89 ASP A CA 1
ATOM 742 C C . ASP A 1 89 ? 0.090 -14.914 -5.931 1.00 92.56 89 ASP A C 1
ATOM 744 O O . ASP A 1 89 ? -0.273 -14.375 -4.884 1.00 92.56 89 ASP A O 1
ATOM 748 N N . LYS A 1 90 ? -0.627 -14.764 -7.053 1.00 91.31 90 LYS A N 1
ATOM 749 C CA . LYS A 1 90 ? -1.839 -13.919 -7.144 1.00 91.31 90 LYS A CA 1
ATOM 750 C C . LYS A 1 90 ? -2.880 -14.217 -6.057 1.00 91.31 90 LYS A C 1
ATOM 752 O O . LYS A 1 90 ? -3.486 -13.302 -5.507 1.00 91.31 90 LYS A O 1
ATOM 757 N N . ASN A 1 91 ? -3.060 -15.490 -5.702 1.00 92.50 91 ASN A N 1
ATOM 758 C CA . ASN A 1 91 ? -3.980 -15.881 -4.631 1.00 92.50 91 ASN A CA 1
ATOM 759 C C . ASN A 1 91 ? -3.493 -15.412 -3.253 1.00 92.50 91 ASN A C 1
ATOM 761 O O . ASN A 1 91 ? -4.303 -15.024 -2.411 1.00 92.50 91 ASN A O 1
ATOM 765 N N . GLN A 1 92 ? -2.178 -15.417 -3.024 1.00 92.75 92 GLN A N 1
ATOM 766 C CA . GLN A 1 92 ? -1.580 -14.939 -1.779 1.00 92.75 92 GLN A CA 1
ATOM 767 C C . GLN A 1 92 ? -1.679 -13.415 -1.684 1.00 92.75 92 GLN A C 1
ATOM 769 O O . GLN A 1 92 ? -2.077 -12.910 -0.638 1.00 92.75 92 GLN A O 1
ATOM 774 N N . HIS A 1 93 ? -1.439 -12.704 -2.790 1.00 94.19 93 HIS A N 1
ATOM 775 C CA . HIS A 1 93 ? -1.681 -11.266 -2.903 1.00 94.19 93 HIS A CA 1
ATOM 776 C C . HIS A 1 93 ? -3.125 -10.896 -2.549 1.00 94.19 93 HIS A C 1
ATOM 778 O O . HIS A 1 93 ? -3.354 -10.059 -1.678 1.00 94.19 93 HIS A O 1
ATOM 784 N N . ARG A 1 94 ? -4.108 -11.571 -3.162 1.00 94.00 94 ARG A N 1
ATOM 785 C CA . ARG A 1 94 ? -5.534 -11.349 -2.878 1.00 94.00 94 ARG A CA 1
ATOM 786 C C . ARG A 1 94 ? -5.873 -11.624 -1.417 1.00 94.00 94 ARG A C 1
ATOM 788 O O . ARG A 1 94 ? -6.546 -10.819 -0.783 1.00 94.00 94 ARG A O 1
ATOM 795 N N . THR A 1 95 ? -5.368 -12.730 -0.875 1.00 93.44 95 THR A N 1
ATOM 796 C CA . THR A 1 95 ? -5.577 -13.092 0.533 1.00 93.44 95 THR A CA 1
ATOM 797 C C . THR A 1 95 ? -5.009 -12.032 1.476 1.00 93.44 95 THR A C 1
ATOM 799 O O . THR A 1 95 ? -5.662 -11.665 2.447 1.00 93.44 95 THR A O 1
ATOM 802 N N . HIS A 1 96 ? -3.809 -11.519 1.197 1.00 93.25 96 HIS A N 1
ATOM 803 C CA . HIS A 1 96 ? -3.199 -10.480 2.021 1.00 93.25 96 HIS A CA 1
ATOM 804 C C . HIS A 1 96 ? -3.942 -9.144 1.900 1.00 93.25 96 HIS A C 1
ATOM 806 O O . HIS A 1 96 ? -4.143 -8.466 2.903 1.00 93.25 96 HIS A O 1
ATOM 812 N N . ALA A 1 97 ? -4.391 -8.780 0.698 1.00 93.25 97 ALA A N 1
ATOM 813 C CA . ALA A 1 97 ? -5.178 -7.572 0.477 1.00 93.25 97 ALA A CA 1
ATOM 814 C C . ALA A 1 97 ? -6.520 -7.623 1.229 1.00 93.25 97 ALA A C 1
ATOM 816 O O . ALA A 1 97 ? -6.868 -6.663 1.906 1.00 93.25 97 ALA A O 1
ATOM 817 N N . MET A 1 98 ? -7.226 -8.759 1.196 1.00 92.50 98 MET A N 1
ATOM 818 C CA . MET A 1 98 ? -8.455 -8.960 1.978 1.00 92.50 98 MET A CA 1
ATOM 819 C C . MET A 1 98 ? -8.208 -8.823 3.484 1.00 92.50 98 MET A C 1
ATOM 821 O O . MET A 1 98 ? -8.953 -8.128 4.157 1.00 92.50 98 MET A O 1
ATOM 825 N N . ARG A 1 99 ? -7.111 -9.383 4.007 1.00 91.62 99 ARG A N 1
ATOM 826 C CA . ARG A 1 99 ? -6.756 -9.234 5.430 1.00 91.62 99 ARG A CA 1
ATOM 827 C C . ARG A 1 99 ? -6.478 -7.792 5.836 1.00 91.62 99 ARG A C 1
ATOM 829 O O . ARG A 1 99 ? -6.844 -7.389 6.935 1.00 91.62 99 ARG A O 1
ATOM 836 N N . LEU A 1 100 ? -5.825 -7.020 4.966 1.00 92.25 100 LEU A N 1
ATOM 837 C CA . LEU A 1 100 ? -5.642 -5.590 5.205 1.00 92.25 100 LEU A CA 1
ATOM 838 C C . LEU A 1 100 ? -7.003 -4.882 5.270 1.00 92.25 100 LEU A C 1
ATOM 840 O O . LEU A 1 100 ? -7.181 -4.015 6.114 1.00 92.25 100 LEU A O 1
ATOM 844 N N . LEU A 1 101 ? -7.983 -5.272 4.452 1.00 91.88 101 LEU A N 1
ATOM 845 C CA . LEU A 1 101 ? -9.339 -4.719 4.549 1.00 91.88 101 LEU A CA 1
ATOM 846 C C . LEU A 1 101 ? -10.046 -5.113 5.846 1.00 91.88 101 LEU A C 1
ATOM 848 O O . LEU A 1 101 ? -10.576 -4.231 6.514 1.00 91.88 101 LEU A O 1
ATOM 852 N N . ASP A 1 102 ? -9.952 -6.373 6.271 1.00 90.56 102 ASP A N 1
ATOM 853 C CA . ASP A 1 102 ? -10.495 -6.816 7.565 1.00 90.56 102 ASP A CA 1
ATOM 854 C C . ASP A 1 102 ? -9.873 -6.018 8.733 1.00 90.56 102 ASP A C 1
ATOM 856 O O . ASP A 1 102 ? -10.536 -5.654 9.706 1.00 90.56 102 ASP A O 1
ATOM 860 N N . GLY A 1 103 ? -8.579 -5.695 8.636 1.00 87.56 103 GLY A N 1
ATOM 861 C CA . GLY A 1 103 ? -7.878 -4.852 9.606 1.00 87.56 103 GLY A CA 1
ATOM 862 C C . GLY A 1 103 ? -8.365 -3.397 9.638 1.00 87.56 103 GLY A C 1
ATOM 863 O O . GLY A 1 103 ? -8.182 -2.711 10.650 1.00 87.56 103 GLY A O 1
ATOM 864 N N . LEU A 1 104 ? -8.992 -2.922 8.560 1.00 88.06 104 LEU A N 1
ATOM 865 C CA . LEU A 1 104 ? -9.534 -1.570 8.453 1.00 88.06 104 LEU A CA 1
ATOM 866 C C . LEU A 1 104 ? -10.870 -1.418 9.193 1.00 88.06 104 LEU A C 1
ATOM 868 O O . LEU A 1 104 ? -11.165 -0.336 9.695 1.00 88.06 104 LEU A O 1
ATOM 872 N N . GLU A 1 105 ? -11.626 -2.506 9.346 1.00 84.31 105 GLU A N 1
ATOM 873 C CA . GLU A 1 105 ? -12.901 -2.544 10.080 1.00 84.31 105 GLU A CA 1
ATOM 874 C C . GLU A 1 105 ? -12.727 -2.424 11.611 1.00 84.31 105 GLU A C 1
ATOM 876 O O . GLU A 1 105 ? -13.692 -2.333 12.373 1.00 84.31 105 GLU A O 1
ATOM 881 N N . VAL A 1 106 ? -11.486 -2.406 12.109 1.00 79.69 106 VAL A N 1
ATOM 882 C CA . VAL A 1 106 ? -11.184 -2.365 13.545 1.00 79.69 106 VAL A CA 1
ATOM 883 C C . VAL A 1 106 ? -11.582 -1.021 14.176 1.00 79.69 106 VAL A C 1
ATOM 885 O O . VAL A 1 106 ? -11.261 0.061 13.690 1.00 79.69 106 VAL A O 1
ATOM 888 N N . THR A 1 107 ? -12.201 -1.052 15.360 1.00 71.50 107 THR A N 1
ATOM 889 C CA . THR A 1 107 ? -12.716 0.159 16.037 1.00 71.50 107 THR A CA 1
ATOM 890 C C . THR A 1 107 ? -11.620 1.114 16.540 1.00 71.50 107 THR A C 1
ATOM 892 O O . THR A 1 107 ? -11.866 2.303 16.742 1.00 71.50 107 THR A O 1
ATOM 895 N N . ALA A 1 108 ? -10.389 0.633 16.728 1.00 85.06 108 ALA A N 1
ATOM 896 C CA . ALA A 1 108 ? -9.275 1.450 17.205 1.00 85.06 108 ALA A CA 1
ATOM 897 C C . ALA A 1 108 ? -8.663 2.300 16.077 1.00 85.06 108 ALA A C 1
ATOM 899 O O . ALA A 1 108 ? -8.021 1.767 15.172 1.00 85.06 108 ALA A O 1
ATOM 900 N N . ARG A 1 109 ? -8.784 3.629 16.192 1.00 86.00 109 ARG A N 1
ATOM 901 C CA . ARG A 1 109 ? -8.283 4.613 15.214 1.00 86.00 109 ARG A CA 1
ATOM 902 C C . ARG A 1 109 ? -6.819 4.410 14.825 1.00 86.00 109 ARG A C 1
ATOM 904 O O . ARG A 1 109 ? -6.487 4.379 13.647 1.00 86.00 109 ARG A O 1
ATOM 911 N N . GLU A 1 110 ? -5.945 4.220 15.811 1.00 87.69 110 GLU A N 1
ATOM 912 C CA . GLU A 1 110 ? -4.511 4.019 15.571 1.00 87.69 110 GLU A CA 1
ATOM 913 C C . GLU A 1 110 ? -4.237 2.767 14.724 1.00 87.69 110 GLU A C 1
ATOM 915 O O . GLU A 1 110 ? -3.387 2.786 13.834 1.00 87.69 110 GLU A O 1
ATOM 920 N N . LYS A 1 111 ? -5.000 1.688 14.945 1.00 87.69 111 LYS A N 1
ATOM 921 C CA . LYS A 1 111 ? -4.880 0.462 14.148 1.00 87.69 111 LYS A CA 1
ATOM 922 C C . LYS A 1 111 ? -5.364 0.682 12.717 1.00 87.69 111 LYS A C 1
ATOM 924 O O . LYS A 1 111 ? -4.644 0.305 11.798 1.00 87.69 111 LYS A O 1
ATOM 929 N N . ARG A 1 112 ? -6.505 1.357 12.524 1.00 90.50 112 ARG A N 1
ATOM 930 C CA . ARG A 1 112 ? -7.004 1.701 11.180 1.00 90.50 112 ARG A CA 1
ATOM 931 C C . ARG A 1 112 ? -6.003 2.537 10.400 1.00 90.50 112 ARG A C 1
ATOM 933 O O . ARG A 1 112 ? -5.721 2.225 9.252 1.00 90.50 112 ARG A O 1
ATOM 940 N N . LEU A 1 113 ? -5.412 3.550 11.035 1.00 90.25 113 LEU A N 1
ATOM 941 C CA . LEU A 1 113 ? -4.391 4.386 10.402 1.00 90.25 113 LEU A CA 1
ATOM 942 C C . LEU A 1 113 ? -3.157 3.576 9.996 1.00 90.25 113 LEU A C 1
ATOM 944 O O . LEU A 1 113 ? -2.648 3.768 8.895 1.00 90.25 113 LEU A O 1
ATOM 948 N N . ARG A 1 114 ? -2.682 2.646 10.834 1.00 92.50 114 ARG A N 1
ATOM 949 C CA . ARG A 1 114 ? -1.558 1.765 10.465 1.00 92.50 114 ARG A CA 1
ATOM 950 C C . ARG A 1 114 ? -1.890 0.876 9.268 1.00 92.50 114 ARG A C 1
ATOM 952 O O . ARG A 1 114 ? -1.063 0.743 8.371 1.00 92.50 114 ARG A O 1
ATOM 959 N N . VAL A 1 115 ? -3.095 0.315 9.225 1.00 93.00 115 VAL A N 1
ATOM 960 C CA . VAL A 1 115 ? -3.558 -0.521 8.109 1.00 93.00 115 VAL A CA 1
ATOM 961 C C . VAL A 1 115 ? -3.743 0.303 6.832 1.00 93.00 115 VAL A C 1
ATOM 963 O O . VAL A 1 115 ? -3.255 -0.094 5.778 1.00 93.00 115 VAL A O 1
ATOM 966 N N . ALA A 1 116 ? -4.352 1.487 6.915 1.00 92.94 116 ALA A N 1
ATOM 967 C CA . ALA A 1 116 ? -4.488 2.402 5.784 1.00 92.94 116 ALA A CA 1
ATOM 968 C C . ALA A 1 116 ? -3.117 2.787 5.204 1.00 92.94 116 ALA A C 1
ATOM 970 O O . ALA A 1 116 ? -2.921 2.770 3.991 1.00 92.94 116 ALA A O 1
ATOM 971 N N . ARG A 1 117 ? -2.129 3.047 6.069 1.00 93.94 117 ARG A N 1
ATOM 972 C CA . ARG A 1 117 ? -0.736 3.280 5.664 1.00 93.94 117 ARG A CA 1
ATOM 973 C C . ARG A 1 117 ? -0.107 2.069 4.974 1.00 93.94 117 ARG A C 1
ATOM 975 O O . ARG A 1 117 ? 0.602 2.241 3.986 1.00 93.94 117 ARG A O 1
ATOM 982 N N . ALA A 1 118 ? -0.380 0.856 5.450 1.00 94.56 118 ALA A N 1
ATOM 983 C CA . ALA A 1 118 ? 0.080 -0.365 4.793 1.00 94.56 118 ALA A CA 1
ATOM 984 C C . ALA A 1 118 ? -0.552 -0.542 3.397 1.00 94.56 118 ALA A C 1
ATOM 986 O O . ALA A 1 118 ? 0.154 -0.862 2.443 1.00 94.56 118 ALA A O 1
ATOM 987 N N . ILE A 1 119 ? -1.853 -0.265 3.254 1.00 94.56 119 ILE A N 1
ATOM 988 C CA . ILE A 1 119 ? -2.556 -0.268 1.960 1.00 94.56 119 ILE A CA 1
ATOM 989 C C . ILE A 1 119 ? -1.946 0.771 1.010 1.00 94.56 119 ILE A C 1
ATOM 991 O O . ILE A 1 119 ? -1.697 0.459 -0.153 1.00 94.56 119 ILE A O 1
ATOM 995 N N . LEU A 1 120 ? -1.645 1.978 1.502 1.00 93.00 120 LEU A N 1
ATOM 996 C CA . LEU A 1 120 ? -0.973 3.018 0.717 1.00 93.00 120 LEU A CA 1
ATOM 997 C C . LEU A 1 120 ? 0.403 2.560 0.219 1.00 93.00 120 LEU A C 1
ATOM 999 O O . LEU A 1 120 ? 0.719 2.777 -0.945 1.00 93.00 120 LEU A O 1
ATOM 1003 N N . TYR A 1 121 ? 1.199 1.877 1.046 1.00 95.19 121 TYR A N 1
ATOM 1004 C CA . TYR A 1 121 ? 2.487 1.328 0.606 1.00 95.19 121 TYR A CA 1
ATOM 1005 C C . TYR A 1 121 ? 2.341 0.293 -0.523 1.00 95.19 121 TYR A C 1
ATOM 1007 O O . TYR A 1 121 ? 3.122 0.293 -1.478 1.00 95.19 121 TYR A O 1
ATOM 1015 N N . VAL A 1 122 ? 1.320 -0.569 -0.449 1.00 94.69 122 VAL A N 1
ATOM 1016 C CA . VAL A 1 122 ? 1.005 -1.521 -1.528 1.00 94.69 122 VAL A CA 1
ATOM 1017 C C . VAL A 1 122 ? 0.597 -0.767 -2.795 1.00 94.69 122 VAL A C 1
ATOM 101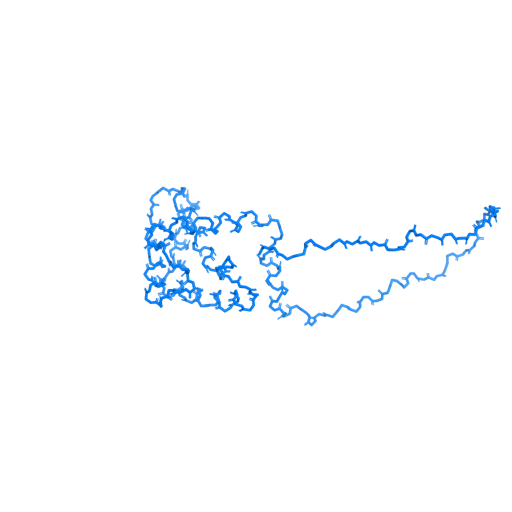9 O O . VAL A 1 122 ? 1.135 -1.034 -3.871 1.00 94.69 122 VAL A O 1
ATOM 1022 N N . ALA A 1 123 ? -0.289 0.223 -2.674 1.00 93.69 123 ALA A N 1
ATOM 1023 C CA . ALA A 1 123 ? -0.716 1.075 -3.782 1.00 93.69 123 ALA A CA 1
ATOM 1024 C C . ALA A 1 123 ? 0.454 1.838 -4.428 1.00 93.69 123 ALA A C 1
ATOM 1026 O O . ALA A 1 123 ? 0.452 2.028 -5.634 1.00 93.69 123 ALA A O 1
ATOM 1027 N N . GLN A 1 124 ? 1.485 2.189 -3.657 1.00 91.56 124 GLN A N 1
ATOM 1028 C CA . GLN A 1 124 ? 2.729 2.829 -4.104 1.00 91.56 124 GLN A CA 1
ATOM 1029 C C . GLN A 1 124 ? 3.690 1.892 -4.864 1.00 91.56 124 GLN A C 1
ATOM 1031 O O . GLN A 1 124 ? 4.832 2.256 -5.138 1.00 91.56 124 GLN A O 1
ATOM 1036 N N . GLY A 1 125 ? 3.267 0.670 -5.192 1.00 91.19 125 GLY A N 1
ATOM 1037 C CA . GLY A 1 125 ? 4.068 -0.268 -5.979 1.00 91.19 125 GLY A CA 1
ATOM 1038 C C . GLY A 1 125 ? 5.194 -0.940 -5.199 1.00 91.19 125 GLY A C 1
ATOM 1039 O O . GLY A 1 125 ? 6.160 -1.385 -5.810 1.00 91.19 125 GLY A O 1
ATOM 1040 N N . THR A 1 126 ? 5.088 -1.020 -3.863 1.00 92.50 126 THR A N 1
ATOM 1041 C CA . THR A 1 126 ? 6.038 -1.760 -3.006 1.00 92.50 126 THR A CA 1
ATOM 1042 C C . THR A 1 126 ? 7.502 -1.430 -3.314 1.00 92.50 126 THR A C 1
ATOM 1044 O O . THR A 1 126 ? 8.354 -2.307 -3.460 1.00 92.50 126 THR A O 1
ATOM 1047 N N . PHE A 1 127 ? 7.794 -0.132 -3.429 1.00 90.12 127 PHE A N 1
ATOM 1048 C CA . PHE A 1 127 ? 9.073 0.386 -3.923 1.00 90.12 127 PHE A CA 1
ATOM 1049 C C . PHE A 1 127 ? 10.301 -0.095 -3.138 1.00 90.12 127 PHE A C 1
ATOM 1051 O O . PHE A 1 127 ? 11.403 -0.097 -3.676 1.00 90.12 127 PHE A O 1
ATOM 1058 N N . GLY A 1 128 ? 10.140 -0.509 -1.876 1.00 87.69 128 GLY A N 1
ATOM 1059 C CA . GLY A 1 128 ? 11.234 -1.042 -1.063 1.00 87.69 128 GLY A CA 1
ATOM 1060 C C . GLY A 1 128 ? 11.785 -2.380 -1.565 1.00 87.69 128 GLY A C 1
ATOM 1061 O O . GLY A 1 128 ? 12.906 -2.732 -1.210 1.00 87.69 128 GLY A O 1
ATOM 1062 N N . GLU A 1 129 ? 11.020 -3.105 -2.383 1.00 87.81 129 GLU A N 1
ATOM 1063 C CA . GLU A 1 129 ? 11.422 -4.385 -2.976 1.00 87.81 129 GLU A CA 1
ATOM 1064 C C . GLU A 1 129 ? 11.858 -4.265 -4.443 1.00 87.81 129 GLU A C 1
ATOM 1066 O O . GLU A 1 129 ? 12.362 -5.235 -5.008 1.00 87.81 129 GLU A O 1
ATOM 1071 N N . CYS A 1 130 ? 11.679 -3.090 -5.052 1.00 88.69 130 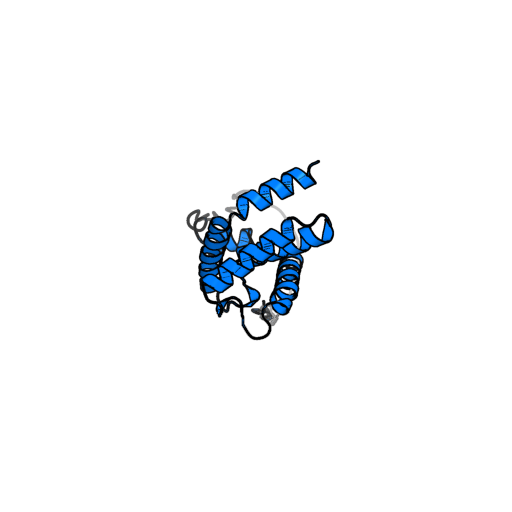CYS A N 1
ATOM 1072 C CA . CYS A 1 130 ? 11.965 -2.847 -6.462 1.00 88.69 130 CYS A CA 1
ATOM 1073 C C . CYS A 1 130 ? 13.388 -2.308 -6.661 1.00 88.69 130 CYS A C 1
ATOM 1075 O O . CYS A 1 130 ? 13.905 -1.553 -5.837 1.00 88.69 130 CYS A O 1
ATOM 1077 N N . SER A 1 131 ? 14.003 -2.648 -7.793 1.00 87.38 131 SER A N 1
ATOM 1078 C CA . SER A 1 131 ? 15.354 -2.197 -8.167 1.00 87.38 131 SER A CA 1
ATOM 1079 C C . SER A 1 131 ? 15.355 -1.077 -9.215 1.00 87.38 131 SER A C 1
ATOM 1081 O O . SER A 1 131 ? 16.402 -0.492 -9.482 1.00 87.38 131 SER A O 1
ATOM 1083 N N . SER A 1 132 ? 14.206 -0.782 -9.833 1.00 87.19 132 SER A N 1
ATOM 1084 C CA . SER A 1 132 ? 14.071 0.256 -10.865 1.00 87.19 132 SER A CA 1
ATOM 1085 C C . SER A 1 132 ? 12.691 0.917 -10.851 1.00 87.19 132 SER A C 1
ATOM 1087 O O . SER A 1 132 ? 11.710 0.311 -10.423 1.00 87.19 132 SER A O 1
ATOM 1089 N N . GLU A 1 133 ? 12.592 2.139 -11.376 1.00 85.19 133 GLU A N 1
ATOM 1090 C CA . GLU A 1 133 ? 11.317 2.867 -11.500 1.00 85.19 133 GLU A CA 1
ATOM 1091 C C . GLU A 1 133 ? 10.299 2.139 -12.388 1.00 85.19 133 GLU A C 1
ATOM 1093 O O . GLU A 1 133 ? 9.105 2.133 -12.094 1.00 85.19 133 GLU A O 1
ATOM 1098 N N . ALA A 1 134 ? 10.765 1.473 -13.450 1.00 88.69 134 ALA A N 1
ATOM 1099 C CA . ALA A 1 134 ? 9.908 0.682 -14.332 1.00 88.69 134 ALA A CA 1
ATOM 1100 C C . ALA A 1 134 ? 9.263 -0.502 -13.591 1.00 88.69 134 ALA A C 1
ATOM 1102 O O . ALA A 1 134 ? 8.100 -0.833 -13.823 1.00 88.69 134 ALA A O 1
ATOM 1103 N N . GLU A 1 135 ? 10.004 -1.123 -12.670 1.00 90.69 135 GLU A N 1
ATOM 1104 C CA . GLU A 1 135 ? 9.490 -2.194 -11.819 1.00 90.69 135 GLU A CA 1
ATOM 1105 C C . GLU A 1 135 ? 8.454 -1.660 -10.821 1.00 90.69 135 GLU A C 1
ATOM 1107 O O . GLU A 1 135 ? 7.371 -2.236 -10.710 1.00 90.69 135 GLU A O 1
ATOM 1112 N N . VAL A 1 136 ? 8.727 -0.516 -10.179 1.00 90.00 136 VAL A N 1
ATOM 1113 C CA . VAL A 1 136 ? 7.755 0.165 -9.303 1.00 90.00 136 VAL A CA 1
ATOM 1114 C C . VAL A 1 136 ? 6.471 0.471 -10.065 1.00 90.00 136 VAL A C 1
ATOM 1116 O O . VAL A 1 136 ? 5.385 0.188 -9.571 1.00 90.00 136 VAL A O 1
ATOM 1119 N N . GLN A 1 137 ? 6.569 0.990 -11.290 1.00 89.81 137 GLN A N 1
ATOM 1120 C CA . GLN A 1 137 ? 5.407 1.289 -12.126 1.00 89.81 137 GLN A CA 1
ATOM 1121 C C . GLN A 1 137 ? 4.592 0.031 -12.460 1.00 89.81 137 GLN A C 1
ATOM 1123 O O . GLN A 1 137 ? 3.357 0.054 -12.413 1.00 89.81 137 GLN A O 1
ATOM 11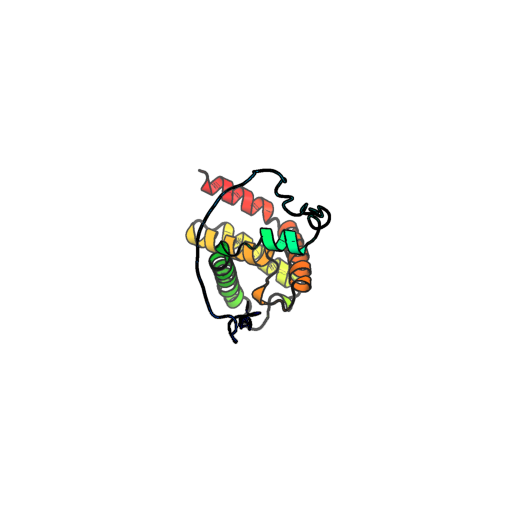28 N N . ALA A 1 138 ? 5.261 -1.073 -12.801 1.00 92.31 138 ALA A N 1
ATOM 1129 C CA . ALA A 1 138 ? 4.600 -2.339 -13.099 1.00 92.31 138 ALA A CA 1
ATOM 1130 C C . ALA A 1 138 ? 3.843 -2.877 -11.874 1.00 92.31 138 ALA A C 1
ATOM 1132 O O . ALA A 1 138 ? 2.663 -3.232 -11.983 1.00 92.31 138 ALA A O 1
ATOM 1133 N N . TRP A 1 139 ? 4.487 -2.872 -10.704 1.00 94.62 139 TRP A N 1
ATOM 1134 C CA . TRP A 1 139 ? 3.869 -3.298 -9.450 1.00 94.62 139 TRP A CA 1
ATOM 1135 C C . TRP A 1 139 ? 2.776 -2.354 -8.981 1.00 94.62 139 TRP A C 1
ATOM 1137 O O . TRP A 1 139 ? 1.741 -2.825 -8.530 1.00 94.62 139 TRP A O 1
ATOM 1147 N N . MET A 1 140 ? 2.945 -1.046 -9.147 1.00 93.12 140 MET A N 1
ATOM 1148 C CA . MET A 1 140 ? 1.926 -0.049 -8.832 1.00 93.12 140 MET A CA 1
ATOM 1149 C C . MET A 1 140 ? 0.643 -0.333 -9.610 1.00 93.12 140 MET A C 1
ATOM 1151 O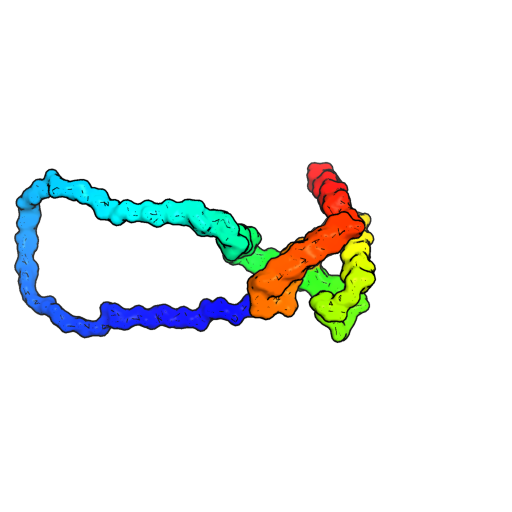 O . MET A 1 140 ? -0.418 -0.492 -9.012 1.00 93.12 140 MET A O 1
ATOM 1155 N N . ARG A 1 141 ? 0.738 -0.504 -10.934 1.00 93.56 141 ARG A N 1
ATOM 1156 C CA . ARG A 1 141 ? -0.417 -0.860 -11.771 1.00 93.56 141 ARG A CA 1
ATOM 1157 C C . ARG A 1 141 ? -1.073 -2.152 -11.296 1.00 93.56 141 ARG A C 1
ATOM 1159 O O . ARG A 1 141 ? -2.279 -2.170 -11.067 1.00 93.56 141 ARG A O 1
ATOM 1166 N N . TYR A 1 142 ? -0.290 -3.216 -11.121 1.00 95.94 142 TYR A N 1
ATOM 1167 C CA . TYR A 1 142 ? -0.804 -4.505 -10.660 1.00 95.94 142 TYR A CA 1
ATOM 1168 C C . TYR A 1 142 ? -1.499 -4.404 -9.290 1.00 95.94 142 TYR A C 1
ATOM 1170 O O . TYR A 1 142 ? -2.622 -4.882 -9.132 1.00 95.94 142 TYR A O 1
ATOM 1178 N N . ASN A 1 143 ? -0.861 -3.746 -8.322 1.00 95.75 143 ASN A N 1
ATOM 1179 C CA . ASN A 1 143 ? -1.359 -3.594 -6.960 1.00 95.75 143 ASN A CA 1
ATOM 1180 C C . ASN A 1 143 ? -2.644 -2.759 -6.924 1.00 95.75 143 ASN A C 1
ATOM 1182 O O . ASN A 1 143 ? -3.576 -3.125 -6.216 1.00 95.75 143 ASN A O 1
ATOM 1186 N N . ILE A 1 144 ? -2.741 -1.683 -7.711 1.00 94.56 144 ILE A N 1
ATOM 1187 C CA . ILE A 1 144 ? -3.974 -0.891 -7.811 1.00 94.56 144 ILE A CA 1
ATOM 1188 C C . ILE A 1 144 ? -5.130 -1.744 -8.338 1.00 94.56 144 ILE A C 1
ATOM 1190 O O . ILE A 1 144 ? -6.199 -1.749 -7.729 1.00 94.56 144 ILE A O 1
ATOM 1194 N N . PHE A 1 145 ? -4.926 -2.514 -9.412 1.00 95.38 145 PHE A N 1
ATOM 1195 C CA . PHE A 1 145 ? -5.972 -3.410 -9.915 1.00 95.38 145 PHE A CA 1
ATOM 1196 C C . PHE A 1 145 ? -6.377 -4.458 -8.877 1.00 95.38 145 PHE A C 1
ATOM 1198 O O . PHE A 1 145 ? -7.567 -4.655 -8.648 1.00 95.38 145 PHE A O 1
ATOM 1205 N N . LEU A 1 146 ? -5.408 -5.066 -8.191 1.00 95.31 146 LEU A N 1
ATOM 1206 C CA . LEU A 1 146 ? -5.670 -6.007 -7.105 1.00 95.31 146 LEU A CA 1
ATOM 1207 C C . LEU A 1 146 ? -6.528 -5.385 -5.991 1.00 95.31 146 LEU A C 1
ATOM 1209 O O . LEU A 1 146 ? -7.500 -6.000 -5.557 1.00 95.31 146 LEU A O 1
ATOM 1213 N N . LEU A 1 147 ? -6.176 -4.182 -5.527 1.00 94.81 147 LEU A N 1
ATOM 1214 C CA . LEU A 1 147 ? -6.900 -3.466 -4.471 1.00 94.81 147 LEU A CA 1
ATOM 1215 C C . LEU A 1 147 ? -8.331 -3.115 -4.910 1.00 94.81 147 LEU A C 1
ATOM 1217 O O . LEU A 1 147 ? -9.285 -3.286 -4.150 1.00 94.81 147 LEU A O 1
ATOM 1221 N N . LEU A 1 148 ? -8.514 -2.690 -6.161 1.00 94.19 148 LEU A N 1
ATOM 1222 C CA . LEU A 1 148 ? -9.844 -2.447 -6.724 1.00 94.19 148 LEU A CA 1
ATOM 1223 C C . LEU A 1 148 ? -10.677 -3.737 -6.794 1.00 94.19 148 LEU A C 1
ATOM 1225 O O . LEU A 1 148 ? -11.846 -3.728 -6.412 1.00 94.19 148 LEU A O 1
ATOM 1229 N N . GLU A 1 149 ? -10.081 -4.860 -7.204 1.00 93.44 149 GLU A N 1
ATOM 1230 C CA . GLU A 1 149 ? -10.755 -6.164 -7.286 1.00 93.44 149 GLU A CA 1
ATOM 1231 C C . GLU A 1 149 ? -11.214 -6.724 -5.931 1.00 93.44 149 GLU A C 1
ATOM 1233 O O . GLU A 1 149 ? -12.152 -7.528 -5.886 1.00 93.44 149 GLU A O 1
ATOM 1238 N N . VAL A 1 150 ? -10.534 -6.373 -4.836 1.00 93.56 150 VAL A N 1
ATOM 1239 C CA . VAL A 1 150 ? -10.943 -6.774 -3.479 1.00 93.56 150 VAL A CA 1
ATOM 1240 C C . VAL A 1 150 ? -11.879 -5.762 -2.813 1.00 93.56 150 VAL A C 1
ATOM 1242 O O . VAL A 1 150 ? -12.372 -6.037 -1.726 1.00 93.56 150 VAL A O 1
ATOM 1245 N N . GLY A 1 151 ? -12.166 -4.629 -3.461 1.00 92.56 151 GLY A N 1
ATOM 1246 C CA . GLY A 1 151 ? -13.093 -3.615 -2.951 1.00 92.56 151 GLY A CA 1
ATOM 1247 C C . GLY A 1 151 ? -12.461 -2.575 -2.023 1.00 92.56 151 GLY A C 1
ATOM 1248 O O . GLY A 1 151 ? -13.186 -1.897 -1.296 1.00 92.56 151 GLY A O 1
ATOM 1249 N N . THR A 1 152 ? -11.135 -2.396 -2.059 1.00 92.69 152 THR A N 1
ATOM 1250 C CA . THR A 1 152 ? -10.416 -1.456 -1.179 1.00 92.69 152 THR A CA 1
ATOM 1251 C C . THR A 1 152 ? -10.920 -0.021 -1.287 1.00 92.69 152 THR A C 1
ATOM 1253 O O . THR A 1 152 ? -10.971 0.682 -0.283 1.00 92.69 152 THR A O 1
ATOM 1256 N N . PHE A 1 153 ? -11.318 0.422 -2.483 1.00 90.62 153 PHE A N 1
ATOM 1257 C CA . PHE A 1 153 ? -11.821 1.782 -2.681 1.00 90.62 153 PHE A CA 1
ATOM 1258 C C . PHE A 1 153 ? -13.061 2.073 -1.824 1.00 90.62 153 PHE A C 1
ATOM 1260 O O . PHE A 1 153 ? -13.095 3.086 -1.132 1.00 90.62 153 PHE A O 1
ATOM 1267 N N . ASN A 1 154 ? -14.036 1.158 -1.809 1.00 90.50 154 ASN A N 1
ATOM 1268 C CA . ASN A 1 154 ? -15.253 1.321 -1.010 1.00 90.50 154 ASN A CA 1
ATOM 1269 C C . ASN A 1 154 ? -14.920 1.377 0.485 1.00 90.50 154 ASN A C 1
ATOM 1271 O O . ASN A 1 154 ? -15.361 2.292 1.172 1.00 90.50 154 ASN A O 1
ATOM 1275 N N . ALA A 1 155 ? -14.060 0.469 0.955 1.00 90.50 155 ALA A N 1
ATOM 1276 C CA . ALA A 1 155 ? -13.631 0.429 2.351 1.00 90.50 155 ALA A CA 1
ATOM 1277 C C . ALA A 1 155 ? -12.923 1.728 2.790 1.00 90.50 155 ALA A C 1
ATOM 1279 O O . ALA A 1 155 ? -13.147 2.219 3.894 1.00 90.50 155 ALA A O 1
ATOM 1280 N N . LEU A 1 156 ? -12.093 2.324 1.924 1.00 89.31 156 LEU A N 1
ATOM 1281 C CA . LEU A 1 156 ? -11.435 3.603 2.210 1.00 89.31 156 LEU A CA 1
ATOM 1282 C C . LEU A 1 156 ? -12.419 4.781 2.225 1.00 89.31 156 LEU A C 1
ATOM 1284 O O . LEU A 1 156 ? -12.279 5.670 3.061 1.00 89.31 156 LEU A O 1
ATOM 1288 N N . VAL A 1 157 ? -13.416 4.802 1.336 1.00 89.31 157 VAL A N 1
ATOM 1289 C CA . VAL A 1 157 ? -14.460 5.842 1.339 1.00 89.31 157 VAL A CA 1
ATOM 1290 C C . VAL A 1 157 ? -15.305 5.758 2.610 1.00 89.31 157 VAL A C 1
ATOM 1292 O O . VAL A 1 157 ? -15.556 6.777 3.250 1.00 89.31 157 VAL A O 1
ATOM 1295 N N . GLU A 1 158 ? -15.707 4.553 3.010 1.00 87.94 158 GLU A N 1
ATOM 1296 C CA . GLU A 1 158 ? -16.426 4.325 4.267 1.00 87.94 158 GLU A CA 1
ATOM 1297 C C . GLU A 1 158 ? -15.593 4.762 5.477 1.00 87.94 158 GLU A C 1
ATOM 1299 O O . GLU A 1 158 ? -16.097 5.471 6.347 1.00 87.94 158 GLU A O 1
ATOM 1304 N N . LEU A 1 159 ? -14.300 4.424 5.495 1.00 86.25 159 LEU A N 1
ATOM 1305 C CA . LEU A 1 159 ? -13.367 4.880 6.524 1.00 86.25 159 LEU A CA 1
ATOM 1306 C C . LEU A 1 159 ? -13.302 6.407 6.618 1.00 86.25 159 LEU A C 1
ATOM 1308 O O . LEU A 1 159 ? -13.340 6.948 7.721 1.00 86.25 159 LEU A O 1
ATOM 1312 N N . LEU A 1 160 ? -13.180 7.096 5.482 1.00 85.19 160 LEU A N 1
ATOM 1313 C CA . LEU A 1 160 ? -13.120 8.555 5.448 1.00 85.19 160 LEU A CA 1
ATOM 1314 C C . LEU A 1 160 ? -14.409 9.172 5.987 1.00 85.19 160 LEU A C 1
ATOM 1316 O O . LEU A 1 160 ? -14.337 10.092 6.795 1.00 85.19 160 LEU A O 1
ATOM 1320 N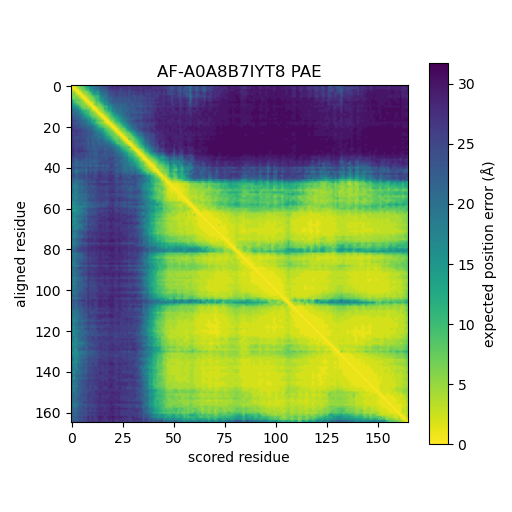 N . ASN A 1 161 ? -15.569 8.636 5.605 1.00 85.06 161 ASN A N 1
ATOM 1321 C CA . ASN A 1 161 ? -16.851 9.105 6.130 1.00 85.06 161 ASN A CA 1
ATOM 1322 C C . ASN A 1 161 ? -16.938 8.933 7.655 1.00 85.06 161 ASN A C 1
ATOM 1324 O O . ASN A 1 161 ? -17.384 9.850 8.334 1.00 85.06 161 ASN A O 1
ATOM 1328 N N . MET A 1 162 ? -16.439 7.819 8.201 1.00 84.31 162 MET A N 1
ATOM 1329 C CA . MET A 1 162 ? -16.393 7.596 9.654 1.00 84.31 162 MET A CA 1
ATOM 1330 C C . MET A 1 162 ? -15.439 8.536 10.408 1.00 84.31 162 MET A C 1
ATOM 1332 O O . MET A 1 162 ? -15.610 8.722 11.606 1.00 84.31 162 MET A O 1
ATOM 1336 N N . GLU A 1 163 ? -14.399 9.070 9.763 1.00 78.06 163 GLU A N 1
ATOM 1337 C CA . GLU A 1 163 ? -13.424 9.973 10.404 1.00 78.06 163 GLU A CA 1
ATOM 1338 C C . GLU A 1 163 ? -13.795 11.458 10.272 1.00 78.06 163 GLU A C 1
ATOM 1340 O O . GLU A 1 163 ? -13.192 12.297 10.944 1.00 78.06 163 GLU A O 1
ATOM 1345 N N . ILE A 1 164 ? -14.729 11.788 9.374 1.00 81.50 164 ILE A N 1
ATOM 1346 C CA . ILE A 1 164 ? -15.253 13.149 9.193 1.00 81.50 164 ILE A CA 1
ATOM 1347 C C . ILE A 1 164 ? -16.353 13.461 10.224 1.00 81.50 164 ILE A C 1
ATOM 1349 O O . ILE A 1 164 ? -16.528 14.630 10.575 1.00 81.50 164 ILE A O 1
ATOM 1353 N N . GLU A 1 165 ? -17.069 12.440 10.703 1.00 55.25 165 GLU A N 1
ATOM 1354 C CA . GLU A 1 165 ? -18.030 12.527 11.818 1.00 55.25 165 GLU A CA 1
ATOM 1355 C C . GLU A 1 165 ? -17.339 12.619 13.191 1.00 55.25 165 GLU A C 1
ATOM 1357 O O . GLU A 1 165 ? -17.816 13.430 14.022 1.00 55.25 165 GLU A O 1
#

Solvent-accessible surface area (backbone atoms only — not comparable to full-atom values): 10376 Å² total; per-residue (Å²): 146,88,83,81,93,71,86,86,81,74,79,87,85,73,82,87,90,84,85,88,78,89,76,91,79,86,89,86,78,98,78,75,80,83,76,66,77,82,76,81,77,68,81,80,57,76,83,37,68,69,52,56,48,52,64,73,58,40,82,89,47,51,68,57,55,52,50,15,44,50,40,30,50,62,59,43,48,74,80,44,79,90,66,55,79,92,73,53,53,72,68,53,51,52,54,51,54,49,51,46,52,61,46,47,73,44,88,51,65,72,52,22,53,38,34,52,30,19,51,50,29,43,47,61,13,45,51,92,80,44,93,47,71,70,53,19,52,53,37,18,55,53,36,43,54,52,38,56,75,72,43,47,63,60,55,51,53,53,50,51,57,66,72,75,108

Sequence (165 aa):
LDLQQSEMNCECCRDSCFPENALTEFSFCFQGYSESPDLEFEYADTDKWAAELSELYSYTEGPEFLLNRKCFEEDFRIHVRDKRWTELDKNQHRTHAMRLLDGLEVTAREKRLRVARAILYVAQGTFGECSSEAEVQAWMRYNIFLLLEVGTFNALVELLNMEIE

pLDDT: mean 75.47, std 22.06, range [27.12, 95.94]

Secondary structure (DSSP, 8-state):
----------GGG-----------------------------TTSTT-HHHHHHHHS-GGGHHHHHHHHHHHHHHHHHH-SS--GGGS-HHHHHHHHHHHHHHHT-S-HHHHHHHHHHHHHHHTT-GGG-SSHHHHHHHHHHHHHHHHHHTHHHHHHHHHHHHH-

Radius of gyration: 26.28 Å; Cα contacts (8 Å, |Δi|>4): 92; chains: 1; bounding box: 65×73×42 Å